Protein AF-T1A8Y2-F1 (afdb_monomer)

Secondary structure (DSSP, 8-state):
----------------------GGGSEEEE-SSEEEEESS-BTTB--TT-S-BTTB---EEEEEPTT--PPP----S----------

Organism: NCBI:txid410659

Mean predicted aligned error: 8.53 Å

Solvent-accessible surface area (backbone atoms only — not comparable to full-atom values): 6243 Å² total; per-residue (Å²): 137,81,89,79,84,76,80,76,77,76,76,72,85,67,76,76,84,80,82,85,81,57,78,89,77,36,40,75,50,78,60,100,49,38,46,33,38,26,67,21,39,51,93,91,42,80,43,92,91,33,58,54,58,92,88,49,47,77,54,71,50,74,48,68,38,87,99,55,79,83,75,94,78,90,85,76,100,72,90,83,86,85,83,86,87,79,133

pLDDT: mean 88.55, std 19.16, range [36.12, 98.75]

Nearest PDB structures (foldseek):
  6uts-assembly1_A  TM=9.983E-01  e=4.880E-04  Escherichia coli K-12
  1tq5-assembly1_A  TM=9.818E-01  e=9.446E-04  Escherichia coli
  8ond-assembly2_B  TM=3.149E-01  e=2.144E+00  Bdellovibrio bacteriovorus HD100
  5zul-assembly1_D-2  TM=4.536E-01  e=8.033E+00  Mycobacterium marinum M

Radius of gyration: 21.36 Å; Cα contacts (8 Å, |Δi|>4): 72; chains: 1; bounding box: 35×25×78 Å

Foldseek 3Di:
DDDDPPPPPPPPPPPPDDDDQDQVNFDWDDDPFKTKTWSADDDPRHDPVRQADVLGGTDMDIDGHPPDDDDDDDDDPDDDDDDDDDD

InterPro domains:
  IPR003829 Pirin, N-terminal domain [PF02678] (27-87)
  IPR011051 RmlC-like cupin domain superfamily [SSF51182] (17-87)
  IPR012093 Pirin [PTHR43212] (13-87)
  IPR014710 RmlC-like jelly roll fold [G3DSA:2.60.120.10] (28-87)

Structure (mmCIF, N/CA/C/O backbone):
data_AF-T1A8Y2-F1
#
_entry.id   AF-T1A8Y2-F1
#
loop_
_atom_site.group_PDB
_atom_site.id
_atom_site.type_symbol
_atom_site.label_atom_id
_atom_site.label_alt_id
_atom_site.label_comp_id
_atom_site.label_asym_id
_atom_site.label_entity_id
_atom_site.label_seq_id
_atom_site.pdbx_PDB_ins_code
_atom_site.Cartn_x
_atom_site.Cartn_y
_atom_site.Cartn_z
_atom_site.occupancy
_atom_site.B_iso_or_equiv
_atom_site.auth_seq_id
_atom_site.auth_comp_id
_atom_site.auth_asym_id
_atom_site.auth_atom_id
_atom_site.pdbx_PDB_model_num
ATOM 1 N N . MET A 1 1 ? -13.973 -9.670 61.536 1.00 44.00 1 MET A N 1
ATOM 2 C CA . MET A 1 1 ? -13.911 -10.744 60.523 1.00 44.00 1 MET A CA 1
ATOM 3 C C . MET A 1 1 ? -14.077 -10.069 59.177 1.00 44.00 1 MET A C 1
ATOM 5 O O . MET A 1 1 ? -15.106 -9.444 58.971 1.00 44.00 1 MET A O 1
ATOM 9 N N . GLY A 1 2 ? -13.000 -10.028 58.391 1.00 37.81 2 GLY A N 1
ATOM 10 C CA . GLY A 1 2 ? -12.863 -9.181 57.207 1.00 37.81 2 GLY A CA 1
ATOM 11 C C . GLY A 1 2 ? -13.548 -9.740 55.960 1.00 37.81 2 GLY A C 1
ATOM 12 O O . GLY A 1 2 ? -13.523 -10.943 55.727 1.00 37.81 2 GLY A O 1
ATOM 13 N N . GLU A 1 3 ? -14.173 -8.818 55.228 1.00 44.88 3 GLU A N 1
ATOM 14 C CA . GLU A 1 3 ? -14.026 -8.554 53.788 1.00 44.88 3 GLU A CA 1
ATOM 15 C C . GLU A 1 3 ? -13.717 -9.758 52.881 1.00 44.88 3 GLU A C 1
ATOM 17 O O . GLU A 1 3 ? -12.613 -10.300 52.870 1.00 44.88 3 GLU A O 1
ATOM 22 N N . GLY A 1 4 ? -14.682 -10.088 52.026 1.00 37.09 4 GLY A N 1
ATOM 23 C CA . GLY A 1 4 ? -14.509 -10.977 50.883 1.00 37.09 4 GLY A CA 1
ATOM 24 C C . GLY A 1 4 ? -15.502 -10.609 49.790 1.00 37.09 4 GLY A C 1
ATOM 25 O O . GLY A 1 4 ? -16.371 -11.406 49.452 1.00 37.09 4 GLY A O 1
ATOM 26 N N . LEU A 1 5 ? -15.419 -9.373 49.285 1.00 41.66 5 LEU A N 1
ATOM 27 C CA . LEU A 1 5 ? -16.113 -8.968 48.064 1.00 41.66 5 LEU A CA 1
ATOM 28 C C . LEU A 1 5 ? -15.490 -9.739 46.899 1.00 41.66 5 LEU A C 1
ATOM 30 O O . LE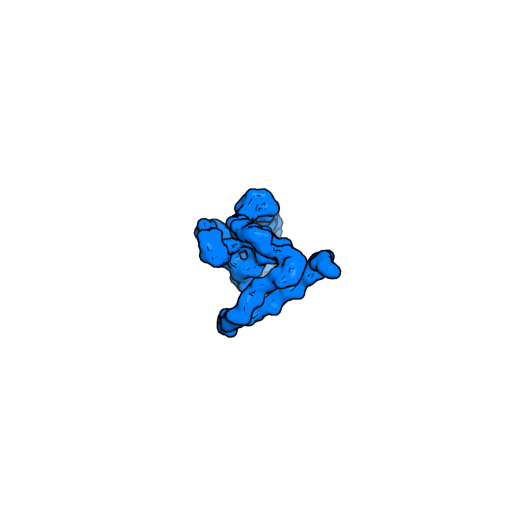U A 1 5 ? -14.449 -9.358 46.362 1.00 41.66 5 LEU A O 1
ATOM 34 N N . ALA A 1 6 ? -16.111 -10.859 46.539 1.00 44.88 6 ALA A N 1
ATOM 35 C CA . ALA A 1 6 ? -15.835 -11.535 45.288 1.00 44.88 6 ALA A CA 1
ATOM 36 C C . ALA A 1 6 ? -16.213 -10.573 44.153 1.00 44.88 6 ALA A C 1
ATOM 38 O O . ALA A 1 6 ? -17.389 -10.348 43.876 1.00 44.88 6 ALA A O 1
ATOM 39 N N . TYR A 1 7 ? -15.200 -9.974 43.526 1.00 36.12 7 TYR A N 1
ATOM 40 C CA . TYR A 1 7 ? -15.323 -9.372 42.205 1.00 36.12 7 TYR A CA 1
ATOM 41 C C . TYR A 1 7 ? -15.634 -10.499 41.221 1.00 36.12 7 TYR A C 1
ATOM 43 O O . TYR A 1 7 ? -14.748 -11.101 40.614 1.00 36.12 7 TYR A O 1
ATOM 51 N N . GLU A 1 8 ? -16.914 -10.820 41.101 1.00 44.84 8 GLU A N 1
ATOM 52 C CA . GLU A 1 8 ? -17.424 -11.628 40.011 1.00 44.84 8 GLU A CA 1
ATOM 53 C C . GLU A 1 8 ? -17.340 -10.746 38.760 1.00 44.84 8 GLU A C 1
ATOM 55 O O . GLU A 1 8 ? -18.212 -9.929 38.475 1.00 44.84 8 GLU A O 1
ATOM 60 N N . LEU A 1 9 ? -16.205 -10.831 38.056 1.00 48.19 9 LEU A N 1
ATOM 61 C CA . LEU A 1 9 ? -16.052 -10.274 36.717 1.00 48.19 9 LEU A CA 1
ATOM 62 C C . LEU A 1 9 ? -17.061 -10.993 35.822 1.00 48.19 9 LEU A C 1
ATOM 64 O O . LEU A 1 9 ? -16.769 -12.043 35.245 1.00 48.19 9 LEU A O 1
ATOM 68 N N . GLN A 1 10 ? -18.260 -10.426 35.729 1.00 43.94 10 GLN A N 1
ATOM 69 C CA . GLN A 1 10 ? -19.225 -10.743 34.694 1.00 43.94 10 GLN A CA 1
ATOM 70 C C . GLN A 1 10 ? -18.532 -10.495 33.356 1.00 43.94 10 GLN A C 1
ATOM 72 O O . GLN A 1 10 ? -18.380 -9.367 32.892 1.00 43.94 10 GLN A O 1
ATOM 77 N N . ARG A 1 11 ? -18.044 -11.579 32.749 1.00 54.53 11 ARG A N 1
ATOM 78 C CA . ARG A 1 11 ? -17.669 -11.606 31.343 1.00 54.53 11 ARG A CA 1
ATOM 79 C C . ARG A 1 11 ? -18.958 -11.439 30.555 1.00 54.5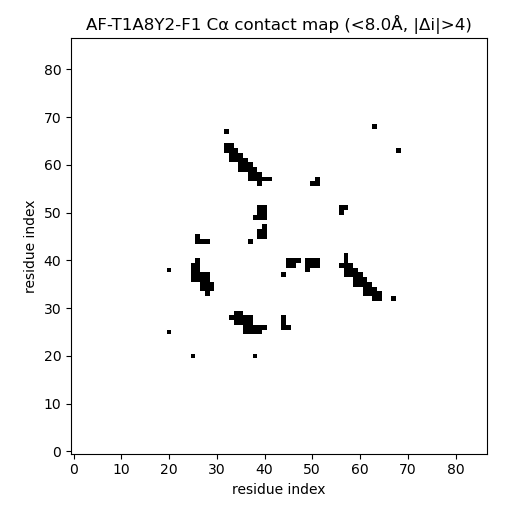3 11 ARG A C 1
ATOM 81 O O . ARG A 1 11 ? -19.598 -12.423 30.193 1.00 54.53 11 ARG A O 1
ATOM 88 N N . GLU A 1 12 ? -19.358 -10.196 30.323 1.00 56.19 12 GLU A N 1
ATOM 89 C CA . GLU A 1 12 ? -20.314 -9.908 29.269 1.00 56.19 12 GLU A CA 1
ATOM 90 C C . GLU A 1 12 ? -19.709 -10.440 27.970 1.00 56.19 12 GLU A C 1
ATOM 92 O O . GLU A 1 12 ? -18.638 -10.015 27.532 1.00 56.19 12 GLU A O 1
ATOM 97 N N . SER A 1 13 ? -20.373 -11.429 27.376 1.00 59.94 13 SER A N 1
ATOM 98 C CA . SER A 1 13 ? -20.080 -11.908 26.029 1.00 59.94 13 SER A CA 1
ATOM 99 C C . SER A 1 13 ? -20.505 -10.830 25.027 1.00 59.94 13 SER A C 1
ATOM 101 O O . SER A 1 13 ? -21.463 -11.003 24.276 1.00 59.94 13 SER A O 1
ATOM 103 N N . GLY A 1 14 ? -19.819 -9.687 25.040 1.00 57.28 14 GLY A N 1
ATOM 104 C CA . GLY A 1 14 ? -19.927 -8.682 23.998 1.00 57.28 14 GLY A CA 1
ATOM 105 C C . GLY A 1 14 ? -19.399 -9.298 22.712 1.00 57.28 14 GLY A C 1
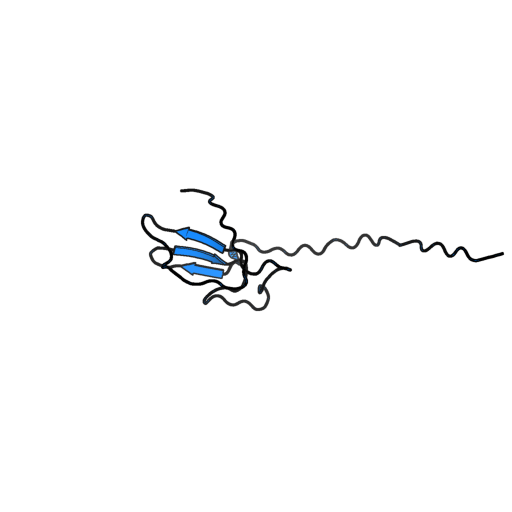ATOM 106 O O . GLY A 1 14 ? -18.214 -9.615 22.620 1.00 57.28 14 GLY A O 1
ATOM 107 N N . SER A 1 15 ? -20.281 -9.523 21.737 1.00 68.44 15 SER A N 1
ATOM 108 C CA . SER A 1 15 ? -19.874 -9.955 20.401 1.00 68.44 15 SER A CA 1
ATOM 109 C C . SER A 1 15 ? -18.769 -9.018 19.918 1.00 68.44 15 SER A C 1
ATOM 111 O O . SER A 1 15 ? -18.991 -7.810 19.825 1.00 68.44 15 SER A O 1
ATOM 113 N N . ALA A 1 16 ? -17.574 -9.550 19.651 1.00 74.94 16 ALA A N 1
ATOM 114 C CA . ALA A 1 16 ? -16.478 -8.746 19.131 1.00 74.94 16 ALA A CA 1
ATOM 115 C C . ALA A 1 16 ? -16.965 -8.019 17.871 1.00 74.94 16 ALA A C 1
ATOM 117 O O . ALA A 1 16 ? -17.527 -8.644 16.967 1.00 74.94 16 ALA A O 1
ATOM 118 N N . MET A 1 17 ? -16.798 -6.697 17.830 1.00 83.81 17 MET A N 1
ATOM 119 C CA . MET A 1 17 ? -17.190 -5.908 16.668 1.00 83.81 17 MET A CA 1
ATOM 120 C C . MET A 1 17 ? -16.300 -6.308 15.489 1.00 83.81 17 MET A C 1
ATOM 122 O O . MET A 1 17 ? -15.126 -5.946 15.430 1.00 83.81 17 MET A O 1
ATOM 126 N N . LEU A 1 18 ? -16.865 -7.071 14.555 1.00 90.12 18 LEU A N 1
ATOM 127 C CA . LEU A 1 18 ? -16.197 -7.458 13.323 1.00 90.12 18 LEU A CA 1
ATOM 128 C C . LEU A 1 18 ? -16.413 -6.366 12.275 1.00 90.12 18 LEU A C 1
ATOM 130 O O . LEU A 1 18 ? -17.528 -6.157 11.801 1.00 90.12 18 LEU A O 1
ATOM 134 N N . ILE A 1 19 ? -15.331 -5.698 11.890 1.00 93.06 19 ILE A N 1
ATOM 135 C CA . ILE A 1 19 ? -15.334 -4.734 10.791 1.00 93.06 19 ILE A CA 1
ATOM 136 C C . ILE A 1 19 ? -14.893 -5.461 9.518 1.00 93.06 19 ILE A C 1
ATOM 138 O O . ILE A 1 19 ? -13.805 -6.032 9.468 1.00 93.06 19 ILE A O 1
ATOM 142 N N . GLN A 1 20 ? -15.721 -5.422 8.474 1.00 95.69 20 GLN A N 1
ATOM 143 C CA . GLN A 1 20 ? -15.352 -5.947 7.162 1.00 95.69 20 GLN A CA 1
ATOM 144 C C . GLN A 1 20 ? -14.745 -4.850 6.286 1.00 95.69 20 GLN A C 1
ATOM 146 O O . GLN A 1 20 ? -15.305 -3.763 6.160 1.00 95.69 20 GLN A O 1
ATOM 151 N N . ARG A 1 21 ? -13.637 -5.174 5.610 1.00 97.31 21 ARG A N 1
ATOM 152 C CA . ARG A 1 21 ? -13.040 -4.357 4.545 1.00 97.31 21 ARG A CA 1
ATOM 153 C C . ARG A 1 21 ? -13.020 -5.156 3.236 1.00 97.31 21 ARG A C 1
ATOM 155 O O . ARG A 1 21 ? -12.013 -5.792 2.934 1.00 97.31 21 ARG A O 1
ATOM 162 N N . PRO A 1 22 ? -14.132 -5.186 2.475 1.00 97.69 22 PRO A N 1
ATOM 163 C CA . PRO A 1 22 ? -14.214 -5.966 1.242 1.00 97.69 22 PRO A CA 1
ATOM 164 C C . PRO A 1 22 ? -13.197 -5.501 0.195 1.00 97.69 22 PRO A C 1
ATOM 166 O O . PRO A 1 22 ? -12.945 -4.303 0.058 1.00 97.69 22 PRO A O 1
ATOM 169 N N . ALA A 1 23 ? -12.664 -6.435 -0.598 1.00 97.94 23 ALA A N 1
ATOM 170 C CA . ALA A 1 23 ? -11.616 -6.151 -1.581 1.00 97.94 23 ALA A CA 1
ATOM 171 C C . ALA A 1 23 ? -12.008 -5.060 -2.594 1.00 97.94 23 ALA A C 1
ATOM 173 O O . ALA A 1 23 ? -11.189 -4.195 -2.898 1.00 97.94 23 ALA A O 1
ATOM 174 N N . ALA A 1 24 ? -13.259 -5.072 -3.066 1.00 97.69 24 ALA A N 1
ATOM 175 C CA . ALA A 1 24 ? -13.781 -4.114 -4.042 1.00 97.69 24 ALA A CA 1
ATOM 176 C C . ALA A 1 24 ? -13.970 -2.691 -3.485 1.00 97.69 24 ALA A C 1
ATOM 178 O O . ALA A 1 24 ? -14.092 -1.750 -4.258 1.00 97.69 24 ALA A O 1
ATOM 179 N N . ALA A 1 25 ? -13.988 -2.526 -2.159 1.00 97.81 25 ALA A N 1
ATOM 180 C CA . ALA A 1 25 ? -14.114 -1.218 -1.518 1.00 97.81 25 ALA A CA 1
ATOM 181 C C . ALA A 1 25 ? -12.752 -0.532 -1.295 1.00 97.81 25 ALA A C 1
ATOM 183 O O . ALA A 1 25 ? -12.715 0.615 -0.845 1.00 97.81 25 ALA A O 1
A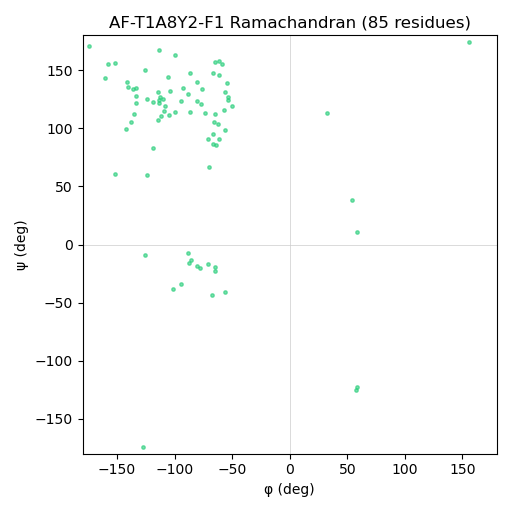TOM 184 N N . ARG A 1 26 ? -11.638 -1.235 -1.550 1.00 98.56 26 ARG A N 1
ATOM 185 C CA . ARG A 1 26 ? -10.277 -0.712 -1.383 1.00 98.56 26 ARG A CA 1
ATOM 186 C C . ARG A 1 26 ? -9.981 0.401 -2.381 1.00 98.56 26 ARG A C 1
ATOM 188 O O . ARG A 1 26 ? -10.447 0.360 -3.519 1.00 98.56 26 ARG A O 1
ATOM 195 N N . GLY A 1 27 ? -9.156 1.354 -1.952 1.00 98.25 27 GLY A N 1
ATOM 196 C CA . GLY A 1 27 ? -8.594 2.352 -2.851 1.00 98.25 27 GLY A CA 1
ATOM 197 C C . GLY A 1 27 ? -7.792 1.687 -3.961 1.00 98.25 27 GLY A C 1
ATOM 198 O O . GLY A 1 27 ? -7.303 0.569 -3.788 1.00 98.25 27 GLY A O 1
ATOM 199 N N . GLN A 1 28 ? -7.656 2.360 -5.097 1.00 98.12 28 GLN A N 1
ATOM 200 C CA . GLN A 1 28 ? -6.896 1.836 -6.222 1.00 98.12 28 GLN A CA 1
ATOM 201 C C . GLN A 1 28 ? -6.009 2.920 -6.819 1.00 98.12 28 GLN A C 1
ATOM 203 O O . GLN A 1 28 ? -6.476 4.025 -7.092 1.00 98.12 28 GLN A O 1
ATOM 208 N N . THR A 1 29 ? -4.753 2.562 -7.061 1.00 97.88 29 THR A N 1
ATOM 209 C CA . THR A 1 29 ? -3.865 3.296 -7.959 1.00 97.88 29 THR A CA 1
ATOM 210 C C . THR A 1 29 ? -3.574 2.397 -9.145 1.00 97.88 29 THR A C 1
ATOM 212 O O . THR A 1 29 ? -3.061 1.294 -8.970 1.00 97.88 29 THR A O 1
ATOM 215 N N . GLN A 1 30 ? -3.902 2.865 -10.347 1.00 97.38 30 GLN A N 1
ATOM 216 C CA . GLN A 1 30 ? -3.642 2.130 -11.578 1.00 97.38 30 GLN A CA 1
ATOM 217 C C . GLN A 1 30 ? -2.818 2.989 -12.534 1.00 97.38 30 GLN A C 1
ATOM 219 O O . GLN A 1 30 ? -3.185 4.121 -12.852 1.00 97.38 30 GLN A O 1
ATOM 224 N N . T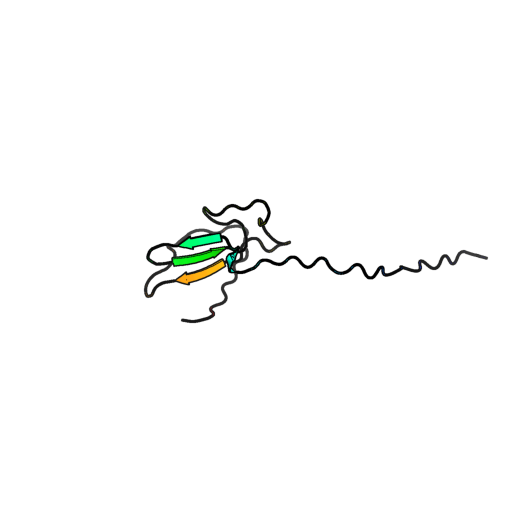HR A 1 31 ? -1.692 2.445 -12.980 1.00 96.88 31 THR A N 1
ATOM 225 C CA . THR A 1 31 ? -0.802 3.038 -13.983 1.00 96.88 31 THR A CA 1
ATOM 226 C C . THR A 1 31 ? -0.540 2.022 -15.097 1.00 96.88 31 THR A C 1
ATOM 228 O O . THR A 1 31 ? -1.119 0.938 -15.113 1.00 96.88 31 THR A O 1
ATOM 231 N N . ALA A 1 32 ? 0.347 2.355 -16.040 1.00 97.19 32 ALA A N 1
ATOM 232 C CA . ALA A 1 32 ? 0.768 1.415 -17.077 1.00 97.19 32 ALA A CA 1
ATOM 233 C C . ALA A 1 32 ? 1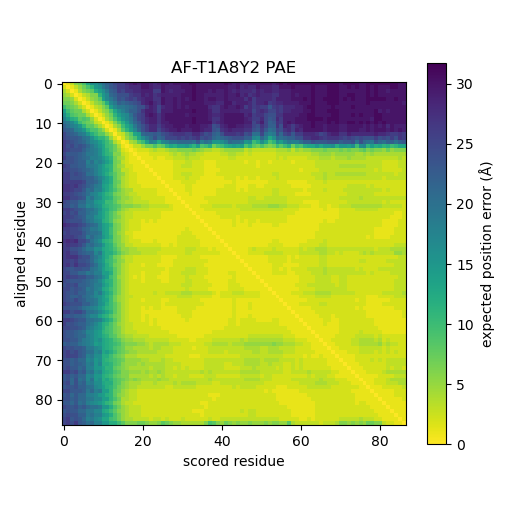.537 0.194 -16.530 1.00 97.19 32 ALA A C 1
ATOM 235 O O . ALA A 1 32 ? 1.581 -0.831 -17.202 1.00 97.19 32 ALA A O 1
ATOM 236 N N . TRP A 1 33 ? 2.151 0.298 -15.345 1.00 98.12 33 TRP A N 1
ATOM 237 C CA . TRP A 1 33 ? 3.038 -0.737 -14.796 1.00 98.12 33 TRP A CA 1
ATOM 238 C C . TRP A 1 33 ? 2.652 -1.222 -13.392 1.00 98.12 33 TRP A C 1
ATOM 240 O O . TRP A 1 33 ? 3.226 -2.197 -12.916 1.00 98.12 33 TRP A O 1
ATOM 250 N N . LEU A 1 34 ? 1.695 -0.565 -12.733 1.00 98.38 34 LEU A N 1
ATOM 251 C CA . LEU A 1 34 ? 1.261 -0.881 -11.374 1.00 98.38 34 LEU A CA 1
ATOM 252 C C . LEU A 1 34 ? -0.266 -0.920 -11.292 1.00 98.38 34 LEU A C 1
ATOM 254 O O . LEU A 1 34 ? -0.927 0.057 -11.643 1.00 98.38 34 LEU A O 1
ATOM 258 N N . ASP A 1 35 ? -0.810 -2.007 -10.753 1.00 98.25 35 ASP A N 1
ATOM 259 C CA . ASP A 1 35 ? -2.159 -2.044 -10.180 1.00 98.25 35 ASP A CA 1
ATOM 260 C C . ASP A 1 35 ? -2.033 -2.303 -8.677 1.00 98.25 35 ASP A C 1
ATOM 262 O O . ASP A 1 35 ? -1.660 -3.397 -8.253 1.00 98.25 35 ASP A O 1
ATOM 266 N N . SER A 1 36 ? -2.291 -1.268 -7.880 1.00 98.44 36 SER A N 1
ATOM 267 C CA . SER A 1 36 ? -2.169 -1.294 -6.425 1.00 98.44 36 SER A CA 1
ATOM 268 C C . SER A 1 36 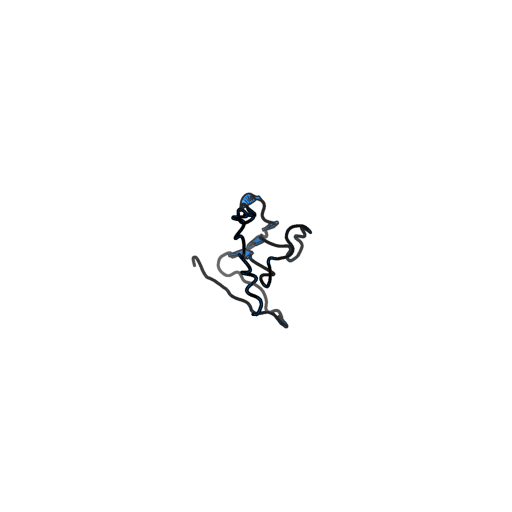? -3.535 -1.126 -5.771 1.00 98.44 36 SER A C 1
ATOM 270 O O . SER A 1 36 ? -4.290 -0.206 -6.105 1.00 98.44 36 SER A O 1
ATOM 272 N N . ARG A 1 37 ? -3.853 -1.998 -4.810 1.00 98.62 37 ARG A N 1
ATOM 273 C CA . ARG A 1 37 ? -5.067 -1.926 -3.984 1.00 98.62 37 ARG A CA 1
ATOM 274 C C . ARG A 1 37 ? -4.723 -1.518 -2.558 1.00 98.62 37 ARG A C 1
ATOM 276 O O . ARG A 1 37 ? -4.059 -2.263 -1.842 1.00 98.62 37 ARG A O 1
ATOM 283 N N . HIS A 1 38 ? -5.265 -0.390 -2.111 1.00 98.69 38 HIS A N 1
ATOM 284 C CA . HIS A 1 38 ? -4.987 0.211 -0.808 1.00 98.69 38 HIS A CA 1
ATOM 285 C C . HIS A 1 38 ? -6.089 -0.111 0.204 1.00 98.69 38 HIS A C 1
ATOM 287 O O . HIS A 1 38 ? -7.239 0.329 0.076 1.00 98.69 38 HIS A O 1
ATOM 293 N N . THR A 1 39 ? -5.750 -0.877 1.240 1.00 98.69 39 THR A N 1
ATOM 294 C CA . THR A 1 39 ? -6.695 -1.160 2.333 1.00 98.69 39 THR A CA 1
ATOM 295 C C . THR A 1 39 ? -6.992 0.104 3.140 1.00 98.69 39 THR A C 1
ATOM 297 O O . THR A 1 39 ? -8.165 0.381 3.413 1.00 98.69 39 THR A O 1
ATOM 300 N N . PHE A 1 40 ? -5.941 0.872 3.444 1.00 98.75 40 PHE A N 1
ATOM 301 C CA . PHE A 1 40 ? -5.963 2.150 4.159 1.00 98.75 40 PHE A CA 1
ATOM 302 C C . PHE A 1 40 ? -5.534 3.309 3.247 1.00 98.75 40 PHE A C 1
ATOM 304 O O . PHE A 1 40 ? -5.000 3.078 2.164 1.00 98.75 40 PHE A O 1
ATOM 311 N N . SER A 1 41 ? -5.761 4.547 3.681 1.00 98.50 41 SER A N 1
ATOM 312 C CA . SER A 1 41 ? -5.315 5.773 3.012 1.00 98.50 41 SER A CA 1
ATOM 313 C C . SER A 1 41 ? -3.812 5.754 2.742 1.00 98.50 41 SER A C 1
ATOM 315 O O . SER A 1 41 ? -3.012 5.581 3.662 1.00 98.50 41 SER A O 1
ATOM 317 N N . PHE A 1 42 ? -3.430 5.939 1.479 1.00 98.12 42 PHE A N 1
ATOM 318 C CA . PHE A 1 42 ? -2.045 5.886 1.025 1.00 98.12 42 PHE A CA 1
ATOM 319 C C . PHE A 1 42 ? -1.880 6.592 -0.327 1.00 98.12 42 PHE A C 1
ATOM 321 O O . PHE A 1 42 ? -2.746 6.504 -1.199 1.00 98.12 42 PHE A O 1
ATOM 328 N N . GLY A 1 43 ? -0.748 7.276 -0.522 1.00 94.44 43 GLY A N 1
ATOM 329 C CA . GLY A 1 43 ? -0.487 8.043 -1.741 1.00 94.44 43 GLY A CA 1
ATOM 330 C C . GLY A 1 43 ? -1.569 9.100 -1.986 1.00 94.44 43 GLY A C 1
ATOM 331 O O . GLY A 1 43 ? -1.844 9.925 -1.118 1.00 94.44 43 GLY A O 1
ATOM 332 N N . HIS A 1 44 ? -2.191 9.064 -3.166 1.00 95.12 44 HIS A N 1
ATOM 333 C CA . HIS A 1 44 ? -3.299 9.960 -3.520 1.00 95.12 44 HIS A CA 1
ATOM 334 C C . HIS A 1 44 ? -4.677 9.456 -3.063 1.00 95.12 44 HIS A C 1
ATOM 336 O O . HIS A 1 44 ? -5.640 10.222 -3.089 1.00 95.12 44 HIS A O 1
ATOM 342 N N . TYR A 1 45 ? -4.795 8.191 -2.647 1.00 97.62 45 TYR A N 1
ATOM 343 C CA . TYR A 1 45 ? -6.039 7.654 -2.105 1.00 97.62 45 TYR A CA 1
ATOM 344 C C . TYR A 1 45 ? -6.199 8.068 -0.638 1.00 97.62 45 TYR A C 1
ATOM 346 O O . TYR A 1 45 ? -5.349 7.767 0.201 1.00 97.62 45 TYR A O 1
ATOM 354 N N . HIS A 1 46 ? -7.315 8.727 -0.324 1.00 98.12 46 HIS A N 1
ATOM 355 C CA . HIS A 1 46 ? -7.634 9.187 1.023 1.00 98.12 46 HIS A CA 1
ATOM 356 C C . HIS A 1 46 ? -9.075 8.835 1.398 1.00 98.12 46 HIS A C 1
ATOM 358 O O . HIS A 1 46 ? -10.027 9.285 0.761 1.00 98.12 46 HIS A O 1
ATOM 364 N N . ASP A 1 47 ? -9.219 8.087 2.484 1.00 98.12 47 ASP A N 1
ATOM 365 C CA . ASP A 1 47 ? -10.480 7.768 3.134 1.00 98.12 47 ASP A CA 1
ATOM 366 C C . ASP A 1 47 ? -10.323 7.926 4.662 1.00 98.12 47 ASP A C 1
ATOM 368 O O . ASP A 1 47 ? -9.597 7.151 5.298 1.00 98.12 47 ASP A O 1
ATOM 372 N N . PRO A 1 48 ? -10.991 8.918 5.283 1.00 98.06 48 PRO A N 1
ATOM 373 C CA . PRO A 1 48 ? -10.834 9.196 6.708 1.00 98.06 48 PRO A CA 1
ATOM 374 C C . PRO A 1 48 ? -11.334 8.056 7.609 1.00 98.06 48 PRO A C 1
ATOM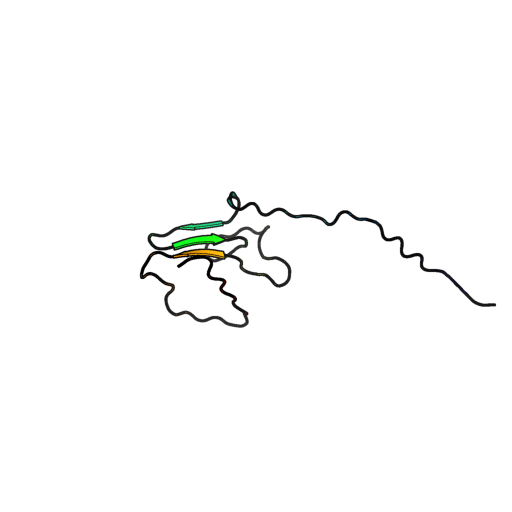 376 O O . PRO A 1 48 ? -10.924 7.985 8.767 1.00 98.06 48 PRO A O 1
ATOM 379 N N . ALA A 1 49 ? -12.183 7.153 7.105 1.00 97.00 49 ALA A N 1
ATOM 380 C CA . ALA A 1 49 ? -12.633 5.982 7.855 1.00 97.00 49 ALA A CA 1
ATOM 381 C C . ALA A 1 49 ? -11.601 4.839 7.844 1.00 97.00 49 ALA A C 1
ATOM 383 O O . ALA A 1 49 ? -11.650 3.959 8.702 1.00 97.00 49 ALA A O 1
ATOM 384 N N . TRP A 1 50 ? -10.646 4.857 6.908 1.00 98.19 50 TRP A N 1
ATOM 385 C CA . TRP A 1 50 ? -9.654 3.799 6.717 1.00 98.19 50 TRP A CA 1
ATOM 386 C C . TRP A 1 50 ? -8.232 4.357 6.794 1.00 98.19 50 TRP A C 1
ATOM 388 O O . TRP A 1 50 ? -7.453 4.228 5.859 1.00 98.19 50 TRP A O 1
ATOM 398 N N . MET A 1 51 ? -7.864 4.958 7.924 1.00 98.25 51 MET A N 1
ATOM 399 C CA . MET A 1 51 ? -6.519 5.527 8.132 1.00 98.25 51 MET A CA 1
ATOM 400 C C . MET A 1 51 ? -5.480 4.532 8.682 1.00 98.25 51 MET A C 1
ATOM 402 O O . MET A 1 51 ? -4.284 4.811 8.649 1.00 98.25 51 MET A O 1
ATOM 406 N N . GLY A 1 52 ? -5.921 3.392 9.218 1.00 97.88 52 GLY A N 1
ATOM 407 C CA . GLY A 1 52 ? -5.067 2.361 9.812 1.00 97.88 52 GLY A CA 1
ATOM 408 C C . GLY A 1 52 ? -5.825 1.507 10.830 1.00 97.88 52 GLY A C 1
ATOM 409 O O . GLY A 1 52 ? -6.975 1.798 11.161 1.00 97.88 52 GLY A O 1
ATOM 410 N N . PHE A 1 53 ? -5.178 0.463 11.349 1.00 97.31 53 PHE A N 1
ATOM 411 C CA . PHE A 1 53 ? -5.724 -0.404 12.397 1.00 97.31 53 PHE A CA 1
ATOM 412 C C . PHE A 1 53 ? -4.648 -0.741 13.437 1.00 97.31 53 PHE A C 1
ATOM 414 O O . PHE A 1 53 ? -3.730 -1.524 13.185 1.00 97.31 53 PHE A O 1
ATOM 421 N N . GLY A 1 54 ? -4.739 -0.125 14.619 1.00 96.31 54 GLY A N 1
ATOM 422 C CA . GLY A 1 54 ? -3.686 -0.211 15.633 1.00 96.31 54 GLY A CA 1
ATOM 423 C C . GLY A 1 54 ? -2.348 0.314 15.094 1.00 96.31 54 GLY A C 1
ATOM 424 O O . GLY A 1 54 ? -2.252 1.459 14.651 1.00 96.31 54 GLY A O 1
ATOM 425 N N . ALA A 1 55 ? -1.312 -0.526 15.117 1.00 97.88 55 ALA A N 1
ATOM 426 C CA . ALA A 1 55 ? -0.003 -0.193 14.552 1.00 97.88 55 ALA A CA 1
ATOM 427 C C . ALA A 1 55 ? 0.056 -0.316 13.016 1.00 97.88 55 ALA A C 1
ATOM 429 O O . ALA A 1 55 ? 0.929 0.289 12.399 1.00 97.88 55 ALA A O 1
ATOM 430 N N . LEU A 1 56 ? -0.863 -1.060 12.386 1.00 98.31 56 LEU A N 1
ATOM 431 C CA . LEU A 1 56 ? -0.867 -1.268 10.939 1.00 98.31 56 LEU A CA 1
ATOM 432 C C . LEU A 1 56 ? -1.339 0.004 10.228 1.00 98.31 56 LEU A C 1
ATOM 434 O O . LEU A 1 56 ? -2.495 0.407 10.365 1.00 98.31 56 LEU A O 1
ATOM 438 N N . ARG A 1 57 ? -0.437 0.643 9.477 1.00 98.25 57 ARG A N 1
ATOM 439 C CA . ARG A 1 57 ? -0.720 1.911 8.781 1.00 98.25 57 ARG A CA 1
ATOM 440 C C . ARG A 1 57 ? -1.009 1.739 7.297 1.00 98.25 57 ARG A C 1
ATOM 442 O O . ARG A 1 57 ? -1.879 2.418 6.772 1.00 98.25 57 ARG A O 1
ATOM 449 N N . VAL A 1 58 ? -0.305 0.827 6.631 1.00 98.44 58 VAL A N 1
ATOM 450 C CA . VAL A 1 58 ? -0.429 0.584 5.190 1.00 98.44 58 VAL A CA 1
ATOM 451 C C . VAL A 1 58 ? -0.529 -0.916 4.959 1.00 98.44 58 VAL A C 1
ATOM 453 O O . VAL A 1 58 ? 0.215 -1.689 5.556 1.00 98.44 58 VAL A O 1
ATOM 456 N N . LEU A 1 59 ? -1.469 -1.317 4.106 1.00 98.69 59 LEU A N 1
ATOM 457 C CA . LEU A 1 59 ? -1.596 -2.681 3.604 1.00 98.69 59 LEU A CA 1
ATOM 458 C C . LEU A 1 59 ? -2.023 -2.600 2.140 1.00 98.69 59 LEU A C 1
ATOM 460 O O . LEU A 1 59 ? -3.208 -2.385 1.845 1.00 98.69 59 LEU A O 1
ATOM 464 N N . ASN A 1 60 ? -1.038 -2.744 1.259 1.00 98.69 60 ASN A N 1
ATOM 465 C CA . ASN A 1 60 ? -1.215 -2.705 -0.184 1.00 98.69 60 ASN A CA 1
ATOM 466 C C . ASN A 1 60 ? -1.112 -4.117 -0.770 1.00 98.69 60 ASN A C 1
ATOM 468 O O . ASN A 1 60 ? -0.336 -4.941 -0.291 1.00 98.69 60 ASN A O 1
ATOM 472 N N . GLU A 1 61 ? -1.911 -4.384 -1.798 1.00 98.62 61 GLU A N 1
ATOM 473 C CA . GLU A 1 61 ? -1.706 -5.506 -2.716 1.00 98.62 61 GLU A CA 1
ATOM 474 C C . GLU A 1 61 ? -1.266 -4.916 -4.051 1.00 98.62 61 GLU A C 1
ATOM 476 O O . GLU A 1 61 ? -2.049 -4.205 -4.684 1.00 98.62 61 GLU A O 1
ATOM 481 N N . ASP A 1 62 ? -0.032 -5.208 -4.451 1.00 98.62 62 ASP A N 1
ATOM 482 C CA . ASP A 1 62 ? 0.600 -4.612 -5.623 1.00 98.62 62 ASP A CA 1
ATOM 483 C C . ASP A 1 62 ? 0.833 -5.676 -6.694 1.00 98.62 62 ASP A C 1
ATOM 485 O O . ASP A 1 62 ? 1.482 -6.695 -6.454 1.00 98.62 62 ASP A O 1
ATOM 489 N N . ARG A 1 63 ? 0.311 -5.427 -7.897 1.00 98.50 63 ARG A N 1
ATOM 490 C CA . ARG A 1 63 ? 0.651 -6.167 -9.115 1.00 98.50 63 ARG A CA 1
ATOM 491 C C . ARG A 1 63 ? 1.561 -5.287 -9.952 1.00 98.50 63 ARG A C 1
ATOM 493 O O . ARG A 1 63 ? 1.129 -4.250 -10.457 1.00 98.50 63 ARG A O 1
ATOM 500 N N . VAL A 1 64 ? 2.816 -5.698 -10.066 1.00 98.38 64 VAL A N 1
ATOM 501 C CA . VAL A 1 64 ? 3.865 -4.968 -10.781 1.00 98.38 64 VAL A CA 1
ATOM 502 C C . VAL A 1 64 ? 4.105 -5.654 -12.123 1.00 98.38 64 VAL A C 1
ATOM 504 O O . VAL A 1 64 ? 4.207 -6.877 -12.186 1.00 98.38 64 VAL A O 1
ATOM 507 N N . ALA A 1 65 ? 4.146 -4.879 -13.205 1.00 98.38 65 ALA A N 1
ATOM 508 C CA . ALA A 1 65 ? 4.454 -5.395 -14.534 1.00 98.38 65 ALA A CA 1
ATOM 509 C C . ALA A 1 65 ? 5.894 -5.932 -14.617 1.00 98.38 65 ALA A C 1
ATOM 511 O O . ALA A 1 65 ? 6.771 -5.521 -13.858 1.00 98.38 65 ALA A O 1
ATOM 512 N N . VAL A 1 66 ? 6.138 -6.826 -15.579 1.00 97.31 66 VAL A N 1
ATOM 513 C CA . VAL A 1 66 ? 7.477 -7.366 -15.863 1.00 97.31 66 VAL A CA 1
ATOM 514 C C . VAL A 1 66 ? 8.467 -6.223 -16.116 1.00 97.31 66 VAL A C 1
ATOM 516 O O . VAL A 1 66 ? 8.122 -5.240 -16.771 1.00 97.31 66 VAL A O 1
ATOM 519 N N . ASP A 1 67 ? 9.680 -6.358 -15.574 1.00 96.38 67 ASP A N 1
ATOM 520 C CA . ASP A 1 67 ? 10.788 -5.391 -15.655 1.00 96.38 67 ASP A CA 1
ATOM 521 C C . ASP A 1 67 ? 10.489 -3.983 -15.099 1.00 96.38 67 ASP A C 1
ATOM 523 O O . ASP A 1 67 ? 11.285 -3.057 -15.273 1.00 96.38 67 ASP A O 1
ATOM 527 N N . ALA A 1 68 ? 9.366 -3.807 -14.398 1.00 97.75 68 ALA A N 1
ATOM 528 C CA . ALA A 1 68 ? 9.026 -2.571 -13.710 1.00 97.75 68 ALA A CA 1
ATOM 529 C C . ALA A 1 68 ? 9.343 -2.651 -12.211 1.00 97.75 68 ALA A C 1
ATOM 531 O O . ALA A 1 68 ? 9.503 -3.719 -11.622 1.00 97.75 68 ALA A O 1
ATOM 532 N N . GLY A 1 69 ? 9.404 -1.488 -11.572 1.00 96.75 69 GLY A N 1
ATOM 533 C CA . GLY A 1 69 ? 9.639 -1.394 -10.143 1.00 96.75 69 GLY A CA 1
ATOM 534 C C . GLY A 1 69 ? 9.536 0.035 -9.642 1.00 96.75 69 GLY A C 1
ATOM 535 O O . GLY A 1 69 ? 9.453 0.996 -10.410 1.00 96.75 69 GLY A O 1
ATOM 536 N N . PHE A 1 70 ? 9.545 0.166 -8.324 1.00 96.75 70 PHE A N 1
ATOM 537 C CA . PHE A 1 70 ? 9.603 1.463 -7.672 1.00 96.75 70 PHE A CA 1
ATOM 538 C C . PHE A 1 70 ? 11.033 2.004 -7.748 1.00 96.75 70 PHE A C 1
ATOM 540 O O . PHE A 1 70 ? 11.989 1.283 -7.464 1.00 96.75 70 PHE A O 1
ATOM 547 N N . ALA A 1 71 ? 11.179 3.278 -8.119 1.00 97.12 71 ALA A N 1
ATOM 548 C CA . ALA A 1 71 ? 12.466 3.965 -8.047 1.00 97.12 71 ALA A CA 1
ATOM 549 C C . ALA A 1 71 ? 12.971 4.018 -6.597 1.00 97.12 71 ALA A C 1
ATOM 551 O O . ALA A 1 71 ? 12.180 3.939 -5.654 1.00 97.12 71 ALA A O 1
ATOM 552 N N . GLU A 1 72 ? 14.279 4.186 -6.415 1.00 97.75 72 GLU A N 1
ATOM 553 C CA . GLU A 1 72 ? 14.870 4.358 -5.088 1.00 97.75 72 GLU A CA 1
ATOM 554 C C . GLU A 1 72 ? 14.223 5.540 -4.347 1.00 97.75 72 GLU A C 1
ATOM 556 O O . GLU A 1 72 ? 14.063 6.633 -4.896 1.00 97.75 72 GLU A O 1
ATOM 561 N N . HIS A 1 73 ? 13.823 5.304 -3.097 1.00 97.69 73 HIS A N 1
ATOM 562 C CA . HIS A 1 73 ? 13.206 6.304 -2.232 1.00 97.69 73 HIS A CA 1
ATOM 563 C C . HIS A 1 73 ? 13.488 6.007 -0.756 1.00 97.69 73 HIS A C 1
ATOM 565 O O . HIS A 1 73 ? 13.774 4.876 -0.370 1.00 97.69 73 HIS A O 1
ATOM 571 N N . GLY A 1 74 ? 13.428 7.048 0.078 1.00 97.38 74 GLY A N 1
ATOM 572 C CA . GLY A 1 74 ? 13.694 6.938 1.510 1.00 97.38 74 GLY A CA 1
ATOM 573 C C . GLY A 1 74 ? 12.461 6.549 2.327 1.00 97.38 74 GLY A C 1
ATOM 574 O O . GLY A 1 74 ? 11.345 6.986 2.044 1.00 97.38 74 GLY A O 1
ATOM 575 N N . HIS A 1 75 ? 12.694 5.811 3.410 1.00 97.88 75 HIS A N 1
ATOM 576 C CA . HIS A 1 75 ? 11.728 5.575 4.481 1.00 97.88 75 HIS A CA 1
ATOM 577 C C . HIS A 1 75 ? 12.331 5.973 5.829 1.00 97.88 75 HIS A C 1
ATOM 579 O O . HIS A 1 75 ? 13.542 5.887 6.027 1.00 97.88 75 HIS A O 1
ATOM 585 N N . ALA A 1 76 ? 11.488 6.403 6.767 1.00 97.88 76 ALA A N 1
ATOM 586 C CA . ALA A 1 76 ? 11.901 6.743 8.124 1.00 97.88 76 ALA A CA 1
ATOM 587 C C . ALA A 1 76 ? 10.843 6.289 9.135 1.00 97.88 76 ALA A C 1
ATOM 589 O O . ALA A 1 76 ? 9.649 6.460 8.896 1.00 97.88 76 ALA A O 1
ATOM 590 N N . ASN A 1 77 ? 11.296 5.762 10.279 1.00 97.50 77 ASN A N 1
ATOM 591 C CA . ASN A 1 77 ? 10.459 5.381 11.425 1.00 97.50 77 ASN A CA 1
ATOM 592 C C . ASN A 1 77 ? 9.301 4.422 11.077 1.00 97.50 77 ASN A C 1
ATOM 594 O O . ASN A 1 77 ? 8.198 4.563 11.604 1.00 97.50 77 ASN A O 1
ATOM 598 N N . MET A 1 78 ? 9.542 3.471 10.170 1.00 98.00 78 MET A N 1
ATOM 599 C CA . MET A 1 78 ? 8.561 2.492 9.703 1.00 98.00 78 MET A CA 1
ATOM 600 C C . MET A 1 78 ? 9.226 1.130 9.532 1.00 98.00 78 MET A C 1
ATOM 602 O O . MET A 1 78 ? 10.287 1.036 8.922 1.00 98.00 78 MET A O 1
ATOM 606 N N . GLU A 1 79 ? 8.552 0.087 10.003 1.00 98.50 79 GLU A N 1
ATOM 607 C CA . GLU A 1 79 ? 8.868 -1.294 9.643 1.00 98.50 79 GLU A CA 1
ATOM 60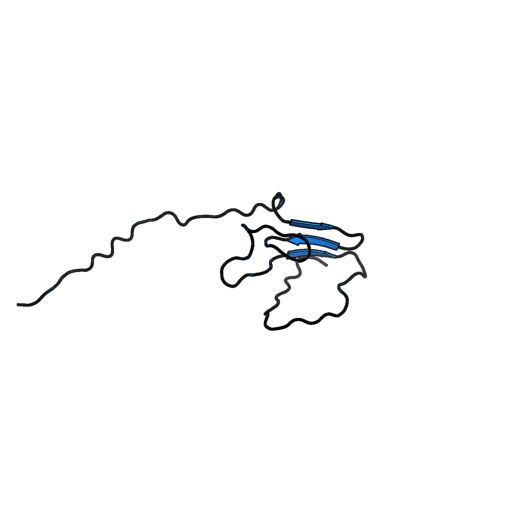8 C C . GLU A 1 79 ? 8.080 -1.658 8.379 1.00 98.50 79 GLU A C 1
ATOM 610 O O . GLU A 1 79 ? 6.866 -1.437 8.319 1.00 98.50 79 GLU A O 1
ATOM 615 N N . ILE A 1 80 ? 8.762 -2.194 7.365 1.00 98.19 80 ILE A N 1
ATOM 616 C CA . ILE A 1 80 ? 8.162 -2.546 6.072 1.00 98.19 80 ILE A CA 1
ATOM 617 C C . ILE A 1 80 ? 8.320 -4.046 5.851 1.00 98.19 80 ILE A C 1
ATOM 619 O O . ILE A 1 80 ? 9.430 -4.571 5.837 1.00 98.19 80 ILE A O 1
ATOM 623 N N . LEU A 1 81 ? 7.190 -4.724 5.661 1.00 98.56 81 LEU A N 1
ATOM 624 C CA . LEU A 1 81 ? 7.129 -6.144 5.341 1.00 98.56 81 LEU A CA 1
ATOM 625 C C . LEU A 1 81 ? 6.589 -6.316 3.922 1.00 98.56 81 LEU A C 1
ATOM 627 O O . LEU A 1 81 ? 5.490 -5.849 3.623 1.00 98.56 81 LEU A O 1
ATOM 631 N N . THR A 1 82 ? 7.320 -7.059 3.095 1.00 98.38 82 THR A N 1
ATOM 632 C CA . THR A 1 82 ? 6.854 -7.494 1.775 1.00 98.38 82 THR A CA 1
ATOM 633 C C . THR A 1 82 ? 6.612 -8.995 1.798 1.00 98.38 82 THR A C 1
ATOM 635 O O . THR A 1 82 ? 7.511 -9.767 2.126 1.00 98.38 82 THR A O 1
ATOM 638 N N . TRP A 1 83 ? 5.403 -9.414 1.424 1.00 98.44 83 TRP A N 1
ATOM 639 C CA . TRP A 1 83 ? 5.070 -10.818 1.192 1.00 98.44 83 TRP A CA 1
ATOM 640 C C . TRP A 1 83 ? 4.818 -11.020 -0.304 1.00 98.44 83 TRP A C 1
ATOM 642 O O . TRP A 1 83 ? 3.807 -10.565 -0.834 1.00 98.44 83 TRP A O 1
ATOM 652 N N . VAL A 1 84 ? 5.726 -11.732 -0.977 1.00 98.19 84 VAL A N 1
ATOM 653 C CA . VAL A 1 84 ? 5.582 -12.107 -2.394 1.00 98.19 84 VAL A CA 1
ATOM 654 C C . VAL A 1 84 ? 4.605 -13.277 -2.539 1.00 98.19 84 VAL A C 1
ATOM 656 O O . VAL A 1 84 ? 4.814 -14.335 -1.946 1.00 98.19 84 VAL A O 1
ATOM 659 N N . LEU A 1 85 ? 3.529 -13.076 -3.303 1.00 98.38 85 LEU A N 1
ATOM 660 C CA . LEU A 1 85 ? 2.505 -14.100 -3.548 1.00 98.38 85 LEU A CA 1
ATOM 661 C C . LEU A 1 85 ? 2.745 -14.897 -4.836 1.00 98.38 85 LEU A C 1
ATOM 663 O O . LEU A 1 85 ? 2.397 -16.072 -4.886 1.00 98.38 85 LEU A O 1
ATOM 667 N N . ASP A 1 86 ? 3.292 -14.245 -5.860 1.00 97.25 86 ASP A N 1
ATOM 668 C CA . ASP A 1 86 ? 3.519 -14.777 -7.206 1.00 97.25 86 ASP A CA 1
ATOM 669 C C . ASP A 1 86 ? 4.624 -13.954 -7.890 1.00 97.25 86 ASP A C 1
ATOM 671 O O . ASP A 1 86 ? 4.829 -12.791 -7.516 1.00 97.25 86 ASP A O 1
ATOM 675 N N . GLY A 1 87 ? 5.323 -14.548 -8.861 1.00 87.81 87 GLY A N 1
ATOM 676 C CA . GLY A 1 87 ? 6.470 -13.944 -9.552 1.00 87.81 87 GLY A CA 1
ATOM 677 C C . GLY A 1 87 ? 7.560 -14.937 -9.927 1.00 87.81 87 GLY A C 1
ATOM 678 O O . GLY A 1 87 ? 7.747 -15.927 -9.184 1.00 87.81 87 GLY A O 1
#

Sequence (87 aa):
MGEGLAYELQRESGSAMLIQRPAAARGQTQTAWLDSRHTFSFGHYHDPAWMGFGALRVLNEDRVAVDAGFAEHGHANMEILTWVLDG